Protein AF-F0G9R1-F1 (afdb_monomer_lite)

Secondary structure (DSSP, 8-state):
-TTS-TT--EEEETTTTEEEE--EEPPPGGGTTSPPEE---EEEESTT-EEEEEEEEEE-SS-EEEEEEEEEEEE-SS-TTSEEEEEEES---SS-SHHHHHHHHHHHHHHHS-PPPPPTT-PPPPBTTBSPPPPPHHHHHHTTPPP--S------

Structure (mmCIF, N/CA/C/O backbone):
data_AF-F0G9R1-F1
#
_en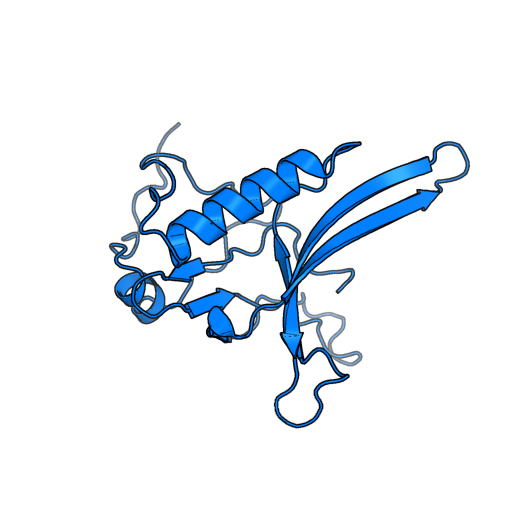try.id   AF-F0G9R1-F1
#
loop_
_atom_site.group_PDB
_atom_site.id
_atom_site.type_symbol
_atom_site.label_atom_id
_atom_site.label_alt_id
_atom_site.label_comp_id
_atom_site.label_asym_id
_atom_site.label_entity_id
_atom_site.label_seq_id
_atom_site.pdbx_PDB_ins_code
_atom_site.Cartn_x
_atom_site.Cartn_y
_atom_site.Cartn_z
_atom_site.occupancy
_atom_site.B_iso_or_equiv
_atom_site.auth_seq_id
_atom_site.auth_comp_id
_atom_site.auth_asym_id
_atom_site.auth_atom_id
_atom_site.pdbx_PDB_model_num
ATOM 1 N N . ALA A 1 1 ? 6.378 -6.261 -9.747 1.00 41.91 1 ALA A N 1
ATOM 2 C CA . ALA A 1 1 ? 6.296 -6.731 -11.147 1.00 41.91 1 ALA A CA 1
ATOM 3 C C . ALA A 1 1 ? 6.551 -5.559 -12.098 1.00 41.91 1 ALA A C 1
ATOM 5 O O . ALA A 1 1 ? 5.924 -4.522 -11.926 1.00 41.91 1 ALA A O 1
ATOM 6 N N . LEU A 1 2 ? 7.467 -5.714 -13.065 1.00 35.41 2 LEU A N 1
ATOM 7 C CA . LEU A 1 2 ? 7.986 -4.660 -13.964 1.00 35.41 2 LEU A CA 1
ATOM 8 C C . LEU A 1 2 ? 6.931 -4.052 -14.926 1.00 35.41 2 LEU A C 1
ATOM 10 O O . LEU A 1 2 ? 7.206 -3.062 -15.592 1.00 35.41 2 LEU A O 1
ATOM 14 N N . PHE A 1 3 ? 5.723 -4.626 -14.974 1.00 37.69 3 PHE A N 1
ATOM 15 C CA . PHE A 1 3 ? 4.629 -4.236 -15.876 1.00 37.69 3 PHE A CA 1
ATOM 16 C C . PHE A 1 3 ? 3.317 -3.896 -15.159 1.00 37.69 3 PHE A C 1
ATOM 18 O O . PHE A 1 3 ? 2.282 -3.780 -15.809 1.00 37.69 3 PHE A O 1
ATOM 25 N N . SER A 1 4 ? 3.332 -3.750 -13.831 1.00 41.47 4 SER A N 1
ATOM 26 C CA . SER A 1 4 ? 2.138 -3.295 -13.116 1.00 41.47 4 SER A CA 1
ATOM 27 C C . SER A 1 4 ? 1.857 -1.829 -13.472 1.00 41.47 4 SER A C 1
ATOM 29 O O . SER A 1 4 ? 2.795 -1.027 -13.416 1.00 41.47 4 SER A O 1
ATOM 31 N N . PRO A 1 5 ? 0.608 -1.451 -13.807 1.00 47.44 5 PRO A N 1
ATOM 32 C CA . PRO A 1 5 ? 0.197 -0.059 -13.900 1.00 47.44 5 PRO A CA 1
ATOM 33 C C . PRO A 1 5 ? 0.683 0.683 -12.656 1.00 47.44 5 PRO A C 1
ATOM 35 O O . PRO A 1 5 ? 0.522 0.187 -11.538 1.00 47.44 5 PRO A O 1
ATOM 38 N N . ARG A 1 6 ? 1.319 1.840 -12.866 1.00 52.53 6 ARG A N 1
ATOM 39 C CA . ARG A 1 6 ? 1.960 2.632 -11.802 1.00 52.53 6 ARG A CA 1
ATOM 40 C C . ARG A 1 6 ? 0.975 3.158 -10.753 1.00 52.53 6 ARG A C 1
ATOM 42 O O . ARG A 1 6 ? 1.406 3.538 -9.674 1.00 52.53 6 ARG A O 1
ATOM 49 N N . ASP A 1 7 ? -0.320 3.099 -11.050 1.00 58.91 7 ASP A N 1
ATOM 50 C CA . ASP A 1 7 ? -1.371 3.786 -10.308 1.00 58.91 7 ASP A CA 1
ATOM 51 C C . ASP A 1 7 ? -2.497 2.823 -9.873 1.00 58.91 7 ASP A C 1
ATOM 53 O O . ASP A 1 7 ? -3.682 3.135 -10.005 1.00 58.91 7 ASP A O 1
ATOM 57 N N . LEU A 1 8 ? -2.162 1.611 -9.412 1.00 69.31 8 LEU A N 1
ATOM 58 C CA . LEU A 1 8 ? -3.180 0.728 -8.831 1.00 69.31 8 LEU A CA 1
ATOM 59 C C . LEU A 1 8 ? -3.558 1.233 -7.435 1.00 69.31 8 LEU A C 1
ATOM 61 O O . LEU A 1 8 ? -2.670 1.448 -6.606 1.00 69.31 8 LEU A O 1
ATOM 65 N N . PRO A 1 9 ? -4.856 1.438 -7.162 1.00 74.12 9 PRO A N 1
ATOM 66 C CA . PRO A 1 9 ? -5.275 1.993 -5.893 1.00 74.12 9 PRO A CA 1
ATOM 67 C C . PRO A 1 9 ? -5.064 0.962 -4.779 1.00 74.12 9 PRO A C 1
ATOM 69 O O . PRO A 1 9 ? -5.241 -0.244 -4.974 1.00 74.12 9 PRO A O 1
ATOM 72 N N . VAL A 1 10 ? -4.699 1.460 -3.601 1.00 80.88 10 VAL A N 1
ATOM 73 C CA . VAL A 1 10 ? -4.599 0.683 -2.364 1.00 80.88 10 VAL A CA 1
ATOM 74 C C . VAL A 1 10 ? -5.565 1.298 -1.373 1.00 80.88 10 VAL A C 1
ATOM 76 O O . VAL A 1 10 ? -5.538 2.508 -1.148 1.00 80.88 10 VAL A O 1
ATOM 79 N N . LEU A 1 11 ? -6.432 0.468 -0.808 1.00 84.00 11 LEU A N 1
ATOM 80 C CA . LEU A 1 11 ? -7.407 0.884 0.180 1.00 84.00 11 LEU A CA 1
ATOM 81 C C . LEU A 1 11 ? -6.952 0.436 1.565 1.00 84.00 11 LEU A C 1
ATOM 83 O O . LEU A 1 11 ? -6.721 -0.751 1.801 1.00 84.00 11 LEU A O 1
ATOM 87 N N . PHE A 1 12 ? -6.879 1.396 2.477 1.00 85.12 12 PHE A N 1
ATOM 88 C CA . PHE A 1 12 ? -6.605 1.169 3.888 1.00 85.12 12 PHE A CA 1
ATOM 89 C C . PHE A 1 12 ? -7.906 1.300 4.666 1.00 85.12 12 PHE A C 1
ATOM 91 O O . PHE A 1 12 ? -8.566 2.335 4.600 1.00 85.12 12 PHE A O 1
ATOM 98 N N . ASN A 1 13 ? -8.280 0.253 5.392 1.00 85.12 13 ASN A N 1
ATOM 99 C CA . ASN A 1 13 ? -9.444 0.258 6.261 1.00 85.12 13 ASN A CA 1
ATOM 100 C C . ASN A 1 13 ? -8.985 0.160 7.716 1.00 85.12 13 ASN A C 1
ATOM 102 O O . ASN A 1 13 ? -8.533 -0.895 8.163 1.00 85.12 13 ASN A O 1
ATOM 106 N N . ARG A 1 14 ? -9.147 1.257 8.461 1.00 83.81 14 ARG A N 1
ATOM 107 C CA . ARG A 1 14 ? -8.800 1.309 9.886 1.00 83.81 14 ARG A CA 1
ATOM 108 C C . ARG A 1 14 ? -9.713 0.465 10.777 1.00 83.81 14 ARG A C 1
ATOM 110 O O . ARG A 1 14 ? -9.243 -0.042 11.786 1.00 83.81 14 ARG A O 1
ATOM 117 N N . LYS A 1 15 ? -10.998 0.297 10.424 1.00 83.50 15 LYS A N 1
ATOM 118 C CA . LYS A 1 15 ? -11.980 -0.407 11.275 1.00 83.50 15 LYS A CA 1
ATOM 119 C C . LYS A 1 15 ? -11.607 -1.873 11.450 1.00 83.50 15 LYS A C 1
ATOM 121 O O . LYS A 1 15 ? -11.579 -2.373 12.566 1.00 83.50 15 LYS A O 1
ATOM 126 N N . ASP A 1 16 ? -11.252 -2.506 10.337 1.00 83.94 16 ASP A N 1
ATOM 127 C CA . ASP A 1 16 ? -10.895 -3.925 10.291 1.00 83.94 16 ASP A CA 1
ATOM 128 C C . ASP A 1 16 ? -9.375 -4.141 10.238 1.00 83.94 16 ASP A C 1
ATOM 130 O O . ASP A 1 16 ? -8.924 -5.259 9.999 1.00 83.94 16 ASP A O 1
ATOM 134 N N . ARG A 1 17 ? -8.585 -3.062 10.376 1.00 86.56 17 ARG A N 1
ATOM 135 C CA . ARG A 1 17 ? -7.122 -3.038 10.192 1.00 86.56 17 ARG A CA 1
ATOM 136 C C . ARG A 1 17 ? -6.688 -3.838 8.958 1.00 86.56 17 ARG A C 1
ATOM 138 O O . ARG A 1 17 ? -5.771 -4.655 9.014 1.00 86.56 17 ARG A O 1
ATOM 145 N N . SER A 1 18 ? -7.365 -3.626 7.831 1.00 87.38 18 SER A N 1
ATOM 146 C CA . SER A 1 18 ? -7.147 -4.393 6.605 1.00 87.38 18 SER A CA 1
ATOM 147 C C . SER A 1 18 ? -6.674 -3.513 5.455 1.00 87.38 18 SER A C 1
ATOM 149 O O . SER A 1 18 ? -7.059 -2.350 5.317 1.00 87.38 18 SER A O 1
ATOM 151 N N . VAL A 1 19 ? -5.817 -4.084 4.613 1.00 86.69 19 VAL A N 1
ATOM 152 C CA . VAL A 1 19 ? -5.311 -3.458 3.394 1.00 86.69 19 VAL A CA 1
ATOM 153 C C . VAL A 1 19 ? -5.838 -4.241 2.209 1.00 86.69 19 VAL A C 1
ATOM 155 O O . VAL A 1 19 ? -5.545 -5.428 2.062 1.00 86.69 19 VAL A O 1
ATOM 158 N N . SER A 1 20 ? -6.621 -3.576 1.366 1.00 84.56 20 SER A N 1
ATOM 159 C CA . SER A 1 20 ? -7.148 -4.151 0.132 1.00 84.56 20 SER A CA 1
ATOM 160 C C . SER A 1 20 ? -6.435 -3.551 -1.068 1.00 84.56 20 SER A C 1
ATOM 162 O O . SER A 1 20 ? -6.356 -2.334 -1.221 1.00 84.56 20 SER A O 1
ATOM 164 N N . PHE A 1 21 ? -5.921 -4.403 -1.942 1.00 83.06 21 PHE A N 1
ATOM 165 C CA . PHE A 1 21 ? -5.210 -3.987 -3.143 1.00 83.06 21 PHE A CA 1
ATOM 166 C C . PHE A 1 21 ? -5.581 -4.880 -4.318 1.00 83.06 21 PHE A C 1
ATOM 168 O O . PHE A 1 21 ? -6.071 -6.001 -4.168 1.00 83.06 21 PHE A O 1
ATOM 175 N N . ILE A 1 22 ? -5.351 -4.359 -5.515 1.00 77.56 22 ILE A N 1
ATOM 176 C CA . ILE A 1 22 ? -5.654 -5.054 -6.757 1.00 77.56 22 ILE A CA 1
ATOM 177 C C . ILE A 1 22 ? -4.317 -5.442 -7.385 1.00 77.56 22 ILE A C 1
ATOM 179 O O . ILE A 1 22 ? -3.596 -4.552 -7.832 1.00 77.56 22 ILE A O 1
ATOM 183 N N . PRO A 1 23 ? -3.927 -6.728 -7.389 1.00 71.25 23 PRO A N 1
ATOM 184 C CA . PRO A 1 23 ? -2.680 -7.144 -8.007 1.00 71.25 23 PRO A CA 1
ATOM 185 C C . PRO A 1 23 ? -2.800 -7.035 -9.528 1.00 71.25 23 PRO A C 1
ATOM 187 O O . PRO A 1 23 ? -3.848 -7.326 -10.107 1.00 71.25 23 PRO A O 1
ATOM 190 N N . TYR A 1 24 ? -1.715 -6.661 -10.197 1.00 66.19 24 TYR A N 1
ATOM 191 C CA . TYR A 1 24 ? -1.659 -6.776 -11.649 1.00 66.19 24 TYR A CA 1
ATOM 192 C C . TYR A 1 24 ? -1.409 -8.228 -12.047 1.00 66.19 24 TYR A C 1
ATOM 194 O O . TYR A 1 24 ? -0.403 -8.818 -11.648 1.00 66.19 24 TYR A O 1
ATOM 202 N N . VAL A 1 25 ? -2.304 -8.793 -12.853 1.00 64.94 25 VAL A N 1
ATOM 203 C CA . VAL A 1 25 ? -2.133 -10.140 -13.393 1.00 64.94 25 VAL A CA 1
ATOM 204 C C . VAL A 1 25 ? -1.514 -10.008 -14.774 1.00 64.94 25 VAL A C 1
ATOM 206 O O . VAL A 1 25 ? -2.149 -9.546 -15.725 1.00 64.94 25 VAL A O 1
ATOM 209 N N . THR A 1 26 ? -0.247 -10.407 -14.881 1.00 56.78 26 THR A N 1
ATOM 210 C CA . THR A 1 26 ? 0.393 -10.569 -16.184 1.00 56.78 26 THR A CA 1
ATOM 211 C C . THR A 1 26 ? -0.282 -11.723 -16.921 1.00 56.78 26 THR A C 1
ATOM 213 O O . THR A 1 26 ? -0.488 -12.780 -16.313 1.00 56.78 26 THR A O 1
ATOM 216 N N . PRO A 1 27 ? -0.614 -11.558 -18.209 1.00 54.00 27 PRO A N 1
ATOM 217 C CA . PRO A 1 27 ? -1.180 -12.640 -18.995 1.00 54.00 27 PRO A CA 1
ATOM 218 C C . PRO A 1 27 ? -0.176 -13.797 -19.066 1.00 54.00 27 PRO A C 1
ATOM 220 O O . PRO A 1 27 ? 1.038 -13.591 -18.971 1.00 54.00 27 PRO A O 1
ATOM 223 N N . SER A 1 28 ? -0.676 -15.026 -19.203 1.00 60.25 28 SER A N 1
ATOM 224 C CA . SER A 1 28 ? 0.206 -16.184 -19.350 1.00 60.25 28 SER A CA 1
ATOM 225 C C . SER A 1 28 ? 1.029 -16.064 -20.636 1.00 60.25 28 SER A C 1
ATOM 227 O O . SER A 1 28 ? 0.614 -15.411 -21.594 1.00 60.25 28 SER A O 1
ATOM 229 N N . PHE A 1 29 ? 2.176 -16.745 -20.683 1.00 59.16 29 PHE A N 1
ATOM 230 C CA . PHE A 1 29 ? 3.020 -16.834 -21.880 1.00 59.16 29 PHE A CA 1
ATOM 231 C C . PHE A 1 29 ? 2.236 -17.257 -23.142 1.00 59.16 29 PHE A C 1
ATOM 233 O O . PHE A 1 29 ? 2.558 -16.813 -24.237 1.00 59.16 29 PHE A O 1
ATOM 240 N N . TRP A 1 30 ? 1.161 -18.037 -22.989 1.00 61.34 30 TRP A N 1
ATOM 241 C CA . TRP A 1 30 ? 0.292 -18.484 -24.085 1.00 61.34 30 TRP A CA 1
ATOM 242 C C . TRP A 1 30 ? -0.853 -17.525 -24.424 1.00 61.34 30 TRP A C 1
ATOM 244 O O . TRP A 1 30 ? -1.587 -17.788 -25.364 1.00 61.34 30 TRP A O 1
ATOM 254 N N . ARG A 1 31 ? -1.047 -16.442 -23.668 1.00 63.31 31 ARG A N 1
ATOM 255 C CA . ARG A 1 31 ? -2.076 -15.413 -23.909 1.00 63.31 31 ARG A CA 1
ATOM 256 C C . ARG A 1 31 ? -1.447 -14.023 -23.963 1.00 63.31 31 ARG A C 1
ATOM 258 O O . ARG A 1 31 ? -2.061 -13.047 -23.552 1.00 63.31 31 ARG A O 1
ATOM 265 N N . PHE A 1 32 ? -0.219 -13.915 -24.473 1.00 59.22 32 PHE A N 1
ATOM 266 C CA . PHE A 1 32 ? 0.526 -12.650 -24.539 1.00 59.22 32 PHE A CA 1
ATOM 267 C C . PHE A 1 32 ? -0.176 -11.553 -25.367 1.00 59.22 32 PHE A C 1
ATOM 269 O O . PHE A 1 32 ? 0.169 -10.380 -25.244 1.00 59.22 32 PHE A O 1
ATOM 276 N N . TRP A 1 33 ? -1.151 -11.924 -26.206 1.00 55.88 33 TRP A N 1
ATOM 277 C CA . TRP A 1 33 ? -2.015 -11.010 -26.963 1.00 55.88 33 TRP A CA 1
ATOM 278 C C . TRP A 1 33 ? -3.159 -10.406 -26.138 1.00 55.88 33 TRP A C 1
ATOM 280 O O . TRP A 1 33 ? -3.796 -9.450 -26.579 1.00 55.88 33 TRP A O 1
ATOM 290 N N . GLU A 1 34 ? -3.439 -10.927 -24.945 1.00 55.34 34 GLU A N 1
ATOM 291 C CA . GLU A 1 34 ? -4.397 -10.319 -24.033 1.00 55.34 34 GLU A CA 1
ATOM 292 C C . GLU A 1 34 ? -3.712 -9.252 -23.191 1.00 55.34 34 GLU A C 1
ATOM 294 O O . GLU A 1 34 ? -2.657 -9.476 -22.598 1.00 55.34 34 GLU A O 1
ATOM 299 N N . LYS A 1 35 ? -4.324 -8.067 -23.115 1.00 52.12 35 LYS A N 1
ATOM 300 C CA . LYS A 1 35 ? -3.853 -7.030 -22.198 1.00 52.12 35 LYS A CA 1
ATOM 301 C C . LYS A 1 35 ? -3.939 -7.576 -20.773 1.00 52.12 35 LYS A C 1
ATOM 303 O O . LYS A 1 35 ? -5.020 -7.952 -20.325 1.00 52.12 35 LYS A O 1
ATOM 308 N N . GLY A 1 36 ? -2.803 -7.595 -20.074 1.00 54.22 36 GLY A N 1
ATOM 309 C CA . GLY A 1 36 ? -2.774 -7.854 -18.638 1.00 54.22 36 GLY A CA 1
ATOM 310 C C . GLY A 1 36 ? -3.748 -6.934 -17.913 1.00 54.22 36 GLY A C 1
ATOM 311 O O . GLY A 1 36 ? -3.910 -5.765 -18.274 1.00 54.22 36 GLY A O 1
ATOM 312 N N . GLY A 1 37 ? -4.450 -7.500 -16.940 1.00 58.31 37 GLY A N 1
ATOM 313 C CA . GLY A 1 37 ? -5.587 -6.864 -16.294 1.00 58.31 37 GLY A CA 1
ATOM 314 C C . GLY A 1 37 ? -5.380 -6.663 -14.801 1.00 58.31 37 GLY A C 1
ATOM 315 O O . GLY A 1 37 ? -4.503 -7.259 -14.171 1.00 58.31 37 GLY A O 1
ATOM 316 N N . ALA A 1 38 ? -6.245 -5.828 -14.231 1.00 60.91 38 ALA A N 1
ATOM 317 C CA . ALA A 1 38 ? -6.498 -5.806 -12.800 1.00 60.91 38 ALA A CA 1
ATOM 318 C C . ALA A 1 38 ? -6.996 -7.194 -12.355 1.00 60.91 38 ALA A C 1
ATOM 320 O O . ALA A 1 38 ? -7.984 -7.699 -12.887 1.00 60.91 38 ALA A O 1
ATOM 321 N N . GLY A 1 39 ? -6.280 -7.831 -11.430 1.00 64.06 39 GLY A N 1
ATOM 322 C CA . GLY A 1 39 ? -6.652 -9.123 -10.862 1.00 64.06 39 GLY A CA 1
ATOM 323 C C . GLY A 1 39 ? -7.802 -9.036 -9.862 1.00 64.06 39 GLY A C 1
ATOM 324 O O . GLY A 1 39 ? -8.365 -7.972 -9.613 1.00 64.06 39 GLY A O 1
ATOM 325 N N . ALA A 1 40 ? -8.129 -10.174 -9.245 1.00 68.62 40 ALA A N 1
ATOM 326 C CA . ALA A 1 40 ? -9.062 -10.204 -8.122 1.00 68.62 40 ALA A CA 1
ATOM 327 C C . ALA A 1 40 ? -8.500 -9.408 -6.936 1.00 68.62 40 ALA A C 1
ATOM 329 O O . ALA A 1 40 ? -7.312 -9.523 -6.625 1.00 68.62 40 ALA A O 1
ATOM 330 N N . VAL A 1 41 ? -9.356 -8.626 -6.272 1.00 78.06 41 VAL A N 1
ATOM 331 C CA . VAL A 1 41 ? -8.977 -7.865 -5.076 1.00 78.06 41 VAL A CA 1
ATOM 332 C C . VAL A 1 41 ? -8.462 -8.819 -4.007 1.00 78.06 41 VAL A C 1
ATOM 334 O O . VAL A 1 41 ? -9.087 -9.840 -3.722 1.00 78.06 41 VAL A O 1
ATOM 337 N N . ARG A 1 42 ? -7.320 -8.475 -3.419 1.00 81.62 42 ARG A N 1
ATOM 338 C CA . ARG A 1 42 ? -6.727 -9.198 -2.300 1.00 81.62 42 ARG A CA 1
ATOM 339 C C . ARG A 1 42 ? -6.774 -8.318 -1.068 1.00 81.62 42 ARG A C 1
ATOM 341 O O . ARG A 1 42 ? -6.446 -7.136 -1.141 1.00 81.62 42 ARG A O 1
ATOM 348 N N . THR A 1 43 ? -7.162 -8.912 0.052 1.00 84.00 43 THR A N 1
ATOM 349 C CA . THR A 1 43 ? -7.217 -8.243 1.351 1.00 84.00 43 THR A CA 1
ATOM 350 C C . THR A 1 43 ? -6.261 -8.948 2.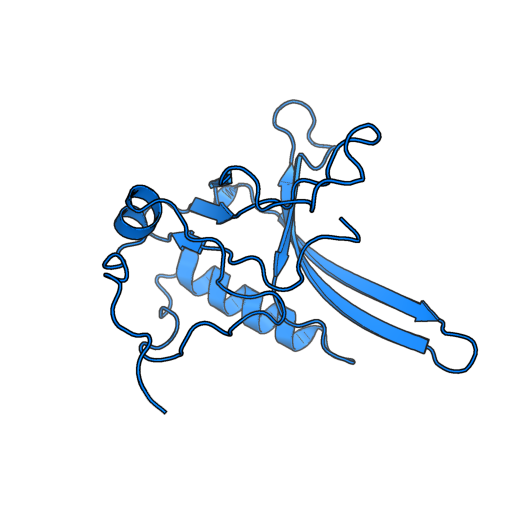301 1.00 84.00 43 THR A C 1
ATOM 352 O O . THR A 1 43 ? -6.275 -10.175 2.404 1.00 84.00 43 THR A O 1
ATOM 355 N N . ARG A 1 44 ? -5.401 -8.177 2.966 1.00 86.38 44 ARG A N 1
ATOM 356 C CA . ARG A 1 44 ? -4.431 -8.662 3.954 1.00 86.38 44 ARG A CA 1
ATOM 357 C C . ARG A 1 44 ? -4.547 -7.861 5.245 1.00 86.38 44 ARG A C 1
ATOM 359 O O . ARG A 1 44 ? -4.962 -6.703 5.217 1.00 86.38 44 ARG A O 1
ATOM 366 N N . ALA A 1 45 ? -4.184 -8.480 6.364 1.00 88.50 45 ALA A N 1
ATOM 367 C CA . ALA A 1 45 ? -4.134 -7.803 7.652 1.00 88.50 45 ALA A CA 1
ATOM 368 C C . ALA A 1 45 ? -3.002 -6.765 7.668 1.00 88.50 45 ALA A C 1
ATOM 370 O O . ALA A 1 45 ? -1.917 -7.004 7.129 1.00 88.50 45 ALA A O 1
ATOM 371 N N . TRP A 1 46 ? -3.258 -5.608 8.275 1.00 88.56 46 TRP A N 1
ATOM 372 C CA . TRP A 1 46 ? -2.249 -4.576 8.509 1.00 88.56 46 TRP A CA 1
ATOM 373 C C . TRP A 1 46 ? -1.176 -5.063 9.478 1.00 88.56 46 TRP A C 1
ATOM 375 O O . TRP A 1 46 ? -0.006 -4.794 9.258 1.00 88.56 46 TRP A O 1
ATOM 385 N N . ASP A 1 47 ? -1.550 -5.831 10.500 1.00 88.00 47 ASP A N 1
ATOM 386 C CA . ASP A 1 47 ? -0.630 -6.236 11.571 1.00 88.00 47 ASP A CA 1
ATOM 387 C C . ASP A 1 47 ? 0.528 -7.130 11.083 1.00 88.00 47 ASP A C 1
ATOM 389 O O . ASP A 1 47 ? 1.601 -7.145 11.684 1.00 88.00 47 ASP A O 1
ATOM 393 N N . ASP A 1 48 ? 0.349 -7.807 9.946 1.00 87.62 48 ASP A N 1
ATOM 394 C CA . ASP A 1 48 ? 1.374 -8.650 9.318 1.00 87.62 48 ASP A CA 1
ATOM 395 C C . ASP A 1 48 ? 2.273 -7.887 8.329 1.00 87.62 48 ASP A C 1
ATOM 397 O O . ASP A 1 48 ? 3.189 -8.467 7.729 1.00 87.62 48 ASP A O 1
ATOM 401 N N . VAL A 1 49 ? 2.003 -6.598 8.100 1.00 88.12 49 VAL A N 1
ATOM 402 C CA . VAL A 1 49 ? 2.707 -5.823 7.082 1.00 88.12 49 VAL A CA 1
ATOM 403 C C . VAL A 1 49 ? 4.134 -5.518 7.522 1.00 88.12 49 VAL A C 1
ATOM 405 O O . VAL A 1 49 ? 4.408 -5.047 8.625 1.00 88.12 49 VAL A O 1
ATOM 408 N N . LYS A 1 50 ? 5.082 -5.730 6.613 1.00 88.62 50 LYS A N 1
ATOM 409 C CA . LYS A 1 50 ? 6.449 -5.227 6.747 1.00 88.62 50 LYS A CA 1
ATOM 410 C C . LYS A 1 50 ? 6.650 -4.115 5.741 1.00 88.62 50 LYS A C 1
ATOM 412 O O . LYS A 1 50 ? 6.526 -4.340 4.542 1.00 88.62 50 LYS A O 1
ATOM 417 N N . VAL A 1 51 ? 6.989 -2.925 6.221 1.00 88.06 51 VAL A N 1
ATOM 418 C CA . VAL A 1 51 ? 7.229 -1.765 5.359 1.00 88.06 51 VAL A CA 1
ATOM 419 C C . VAL A 1 51 ? 8.718 -1.613 5.085 1.00 88.06 51 VAL A C 1
ATOM 421 O O . VAL A 1 51 ? 9.539 -1.685 6.000 1.00 88.06 51 VAL A O 1
ATOM 424 N N . ARG A 1 52 ? 9.082 -1.424 3.815 1.00 85.94 52 ARG A N 1
ATOM 425 C CA . ARG A 1 52 ? 10.464 -1.163 3.392 1.00 85.94 52 ARG A CA 1
ATOM 426 C C . ARG A 1 52 ? 10.510 -0.064 2.346 1.00 85.94 52 ARG A C 1
ATOM 428 O O . ARG A 1 52 ? 9.678 -0.033 1.445 1.00 85.94 52 ARG A O 1
ATOM 435 N N . SER A 1 53 ? 11.521 0.792 2.428 1.00 83.50 53 SER A N 1
ATOM 436 C CA . SER A 1 53 ? 11.919 1.635 1.309 1.00 83.50 53 SER A CA 1
ATOM 437 C C . SER A 1 53 ? 12.922 0.880 0.441 1.00 83.50 53 SER A C 1
ATOM 439 O O . SER A 1 53 ? 13.819 0.192 0.934 1.00 83.50 53 SER A O 1
ATOM 441 N N . TYR A 1 54 ? 12.767 1.000 -0.868 1.00 80.88 54 TYR A N 1
ATOM 442 C CA . TYR A 1 54 ? 13.717 0.467 -1.828 1.00 80.88 54 TYR A CA 1
ATOM 443 C C . TYR A 1 54 ? 14.197 1.580 -2.749 1.00 80.88 54 TYR A C 1
ATOM 445 O O . TYR A 1 54 ? 13.437 2.473 -3.132 1.00 80.88 54 TYR A O 1
ATOM 453 N N . LYS A 1 55 ? 15.475 1.485 -3.121 1.00 80.38 55 LYS A N 1
ATOM 454 C CA . LYS A 1 55 ? 16.118 2.359 -4.095 1.00 80.38 55 LYS A CA 1
ATOM 455 C C . LYS A 1 55 ? 16.371 1.587 -5.381 1.00 80.38 55 LYS A C 1
ATOM 457 O O . LYS A 1 55 ? 17.000 0.532 -5.370 1.00 80.38 55 LYS A O 1
ATOM 462 N N . TRP A 1 56 ? 15.902 2.140 -6.487 1.00 78.00 56 TRP A N 1
ATOM 463 C CA . TRP A 1 56 ? 16.197 1.681 -7.832 1.00 78.00 56 TRP A CA 1
ATOM 464 C C . TRP A 1 56 ? 17.120 2.682 -8.512 1.00 78.00 56 TRP A C 1
ATOM 466 O O . TRP A 1 56 ? 16.750 3.839 -8.700 1.00 78.00 56 TRP A O 1
ATOM 476 N N . THR A 1 57 ? 18.307 2.234 -8.910 1.00 77.31 57 THR A N 1
ATOM 477 C CA . THR A 1 57 ? 19.255 3.054 -9.669 1.00 77.31 57 THR A CA 1
ATOM 478 C C . THR A 1 57 ? 19.269 2.578 -11.117 1.00 77.31 57 THR A C 1
ATOM 480 O O . THR A 1 57 ? 19.734 1.482 -11.419 1.00 77.31 57 THR A O 1
ATOM 483 N N . GLN A 1 58 ? 18.755 3.401 -12.026 1.00 76.12 58 GLN A N 1
ATOM 484 C CA . GLN A 1 58 ? 18.787 3.155 -13.460 1.00 76.12 58 GLN A CA 1
ATOM 485 C C . GLN A 1 58 ? 19.939 3.942 -14.087 1.00 76.12 58 GLN A C 1
ATOM 487 O O . GLN A 1 58 ? 19.911 5.171 -14.126 1.00 76.12 58 GLN A O 1
ATOM 492 N N . LEU A 1 59 ? 20.944 3.243 -14.613 1.00 76.69 59 LEU A N 1
ATOM 493 C CA . LEU A 1 59 ? 21.975 3.860 -15.443 1.00 76.69 59 LEU A CA 1
ATOM 494 C C . LEU A 1 59 ? 21.529 3.840 -16.909 1.00 76.69 59 LEU A C 1
ATOM 496 O O . LEU A 1 59 ? 21.274 2.783 -17.476 1.00 76.69 59 LEU A O 1
ATOM 500 N N . THR A 1 60 ? 21.439 5.017 -17.525 1.00 72.38 60 THR A N 1
ATOM 501 C CA . THR A 1 60 ? 21.048 5.208 -18.937 1.00 72.38 60 THR A CA 1
ATOM 502 C C . THR A 1 60 ? 22.211 5.708 -19.797 1.00 72.38 60 THR A C 1
ATOM 504 O O . THR A 1 60 ? 22.025 6.545 -20.673 1.00 72.38 60 THR A O 1
ATOM 507 N N . GLY A 1 61 ? 23.430 5.227 -19.529 1.00 74.44 61 GLY A N 1
ATOM 508 C CA . GLY A 1 61 ? 24.655 5.567 -20.271 1.00 74.44 61 GLY A CA 1
ATOM 509 C C . GLY A 1 61 ? 25.165 6.998 -20.048 1.00 74.44 61 GLY A C 1
ATOM 510 O O . GLY A 1 61 ? 26.325 7.176 -19.704 1.00 74.44 61 GLY A O 1
ATOM 511 N N . ALA A 1 62 ? 24.300 8.007 -20.178 1.00 74.44 62 ALA A N 1
ATOM 512 C CA . ALA A 1 62 ? 24.607 9.428 -19.983 1.00 74.44 62 ALA A CA 1
ATOM 513 C C . ALA A 1 62 ? 24.141 9.982 -18.624 1.00 74.44 62 ALA A C 1
ATOM 515 O O . ALA A 1 62 ? 24.597 11.037 -18.195 1.00 74.44 62 ALA A O 1
ATOM 516 N N . ALA A 1 63 ? 23.225 9.289 -17.941 1.00 69.12 63 ALA A N 1
ATOM 517 C CA . ALA A 1 63 ? 22.696 9.715 -16.650 1.00 69.12 63 ALA A CA 1
ATOM 518 C C . ALA A 1 63 ? 22.385 8.516 -15.749 1.00 69.12 63 ALA A C 1
ATOM 520 O O . ALA A 1 63 ? 21.849 7.501 -16.209 1.00 69.12 63 ALA A O 1
ATOM 521 N N . ALA A 1 64 ? 22.682 8.666 -14.459 1.00 72.31 64 ALA A N 1
ATOM 522 C CA . ALA A 1 64 ? 22.163 7.809 -13.404 1.00 72.31 64 ALA A CA 1
ATOM 523 C C . ALA A 1 64 ? 20.870 8.428 -12.859 1.00 72.31 64 ALA A C 1
ATOM 525 O O . ALA A 1 64 ? 20.823 9.616 -12.542 1.00 72.31 64 ALA A O 1
ATOM 526 N N . ARG A 1 65 ? 19.810 7.627 -12.781 1.00 71.94 65 ARG A N 1
ATOM 527 C CA . ARG A 1 65 ? 18.522 8.009 -12.204 1.00 71.94 65 ARG A CA 1
ATOM 528 C C . ARG A 1 65 ? 18.282 7.168 -10.971 1.00 71.94 65 ARG A C 1
ATOM 530 O O . ARG A 1 65 ? 18.255 5.946 -11.066 1.00 71.94 65 ARG A O 1
ATOM 537 N N . GLU A 1 66 ? 18.101 7.817 -9.833 1.00 74.56 66 GLU A N 1
ATOM 538 C CA . GLU A 1 66 ? 17.672 7.150 -8.612 1.00 74.56 66 GLU A CA 1
ATOM 539 C C . GLU A 1 66 ? 16.173 7.351 -8.425 1.00 74.56 66 GLU A C 1
ATOM 541 O O . GLU A 1 66 ? 15.635 8.440 -8.618 1.00 74.56 66 GLU A O 1
ATOM 546 N N . SER A 1 67 ? 15.489 6.269 -8.097 1.00 74.88 67 SER A N 1
ATOM 547 C CA . SER A 1 67 ? 14.051 6.217 -7.909 1.00 74.88 67 SER A CA 1
ATOM 548 C C . SER A 1 67 ? 13.764 5.480 -6.618 1.00 74.88 67 SER A C 1
ATOM 550 O O . SER A 1 67 ? 14.270 4.380 -6.403 1.00 74.88 67 SER A O 1
ATOM 552 N N . TYR A 1 68 ? 12.947 6.083 -5.767 1.00 76.69 68 TYR A N 1
ATOM 553 C CA . TYR A 1 68 ? 12.593 5.522 -4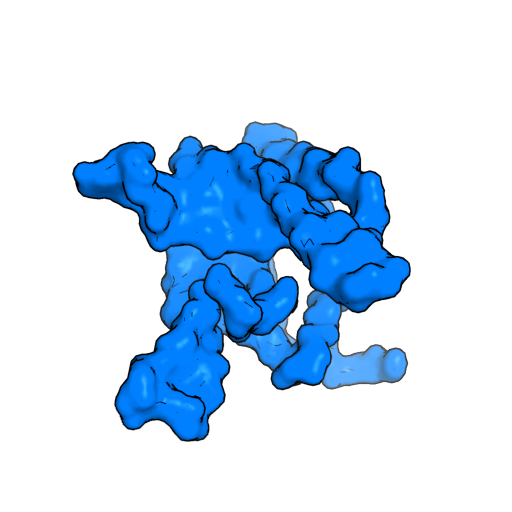.471 1.00 76.69 68 TYR A CA 1
ATOM 554 C C . TYR A 1 68 ? 11.143 5.041 -4.491 1.00 76.69 68 TYR A C 1
ATOM 556 O O . TYR A 1 68 ? 10.283 5.656 -5.126 1.00 76.69 68 TYR A O 1
ATOM 564 N N . PHE A 1 69 ? 10.873 3.926 -3.818 1.00 79.44 69 PHE A N 1
ATOM 565 C CA . PHE A 1 69 ? 9.528 3.377 -3.668 1.00 79.44 69 PHE A CA 1
ATOM 566 C C . PHE A 1 69 ? 9.332 2.813 -2.263 1.00 79.44 69 PHE A C 1
ATOM 568 O O . PHE A 1 69 ? 10.246 2.220 -1.685 1.00 79.44 69 PHE A O 1
ATOM 575 N N . LEU A 1 70 ? 8.133 3.018 -1.716 1.00 84.62 70 LEU A N 1
ATOM 576 C CA . LEU A 1 70 ? 7.708 2.411 -0.463 1.00 84.62 70 LEU A CA 1
ATOM 577 C C . LEU A 1 70 ? 6.987 1.106 -0.794 1.00 84.62 70 LEU A C 1
ATOM 579 O O . LEU A 1 70 ? 6.015 1.109 -1.545 1.00 84.62 70 LEU A O 1
ATOM 583 N N . SER A 1 71 ? 7.453 -0.008 -0.248 1.00 85.50 71 SER A N 1
ATOM 584 C CA . SER A 1 71 ? 6.848 -1.321 -0.449 1.00 85.50 71 SER A CA 1
ATOM 585 C C . SER A 1 71 ? 6.243 -1.829 0.850 1.00 85.50 71 SER A C 1
ATOM 587 O O . SER A 1 71 ? 6.922 -1.908 1.875 1.00 85.50 71 SER A O 1
ATOM 589 N N . LEU A 1 72 ? 4.975 -2.219 0.780 1.00 87.75 72 LEU A N 1
ATOM 590 C CA . LEU A 1 72 ? 4.312 -3.045 1.777 1.00 87.75 72 LEU A CA 1
ATOM 591 C C . LEU A 1 72 ? 4.509 -4.510 1.390 1.00 87.75 72 LEU A C 1
ATOM 593 O O . LEU A 1 72 ? 4.175 -4.908 0.270 1.00 87.75 72 LEU A O 1
ATOM 597 N N . LEU A 1 73 ? 5.083 -5.293 2.298 1.00 88.00 73 LEU A N 1
ATOM 598 C CA . LEU A 1 73 ? 5.380 -6.703 2.089 1.00 88.00 73 LEU A CA 1
ATOM 599 C C . LEU A 1 73 ? 4.603 -7.551 3.088 1.00 88.00 73 LEU A C 1
ATOM 601 O O . LEU A 1 73 ? 4.641 -7.282 4.287 1.00 88.00 73 LEU A O 1
ATOM 605 N N . TRP A 1 74 ? 3.994 -8.624 2.597 1.00 86.69 74 TRP A N 1
ATOM 606 C CA . TRP A 1 74 ? 3.429 -9.678 3.435 1.00 86.69 74 TRP A CA 1
ATOM 607 C C . TRP A 1 74 ? 4.228 -10.964 3.248 1.00 86.69 74 TRP A C 1
ATOM 609 O O . TRP A 1 74 ? 4.580 -11.343 2.124 1.00 86.69 74 TRP A O 1
ATOM 619 N N . GLY A 1 75 ? 4.557 -11.610 4.367 1.00 82.69 75 GLY A N 1
ATOM 620 C CA . GLY A 1 75 ? 5.178 -12.932 4.367 1.00 82.69 75 GLY A CA 1
ATOM 621 C C . GLY A 1 75 ? 4.192 -14.007 3.922 1.00 82.69 75 GLY A C 1
ATOM 622 O O . GLY A 1 75 ? 2.979 -13.809 3.983 1.00 82.69 75 GLY A O 1
ATOM 623 N N . ASP A 1 76 ? 4.720 -15.133 3.459 1.00 79.00 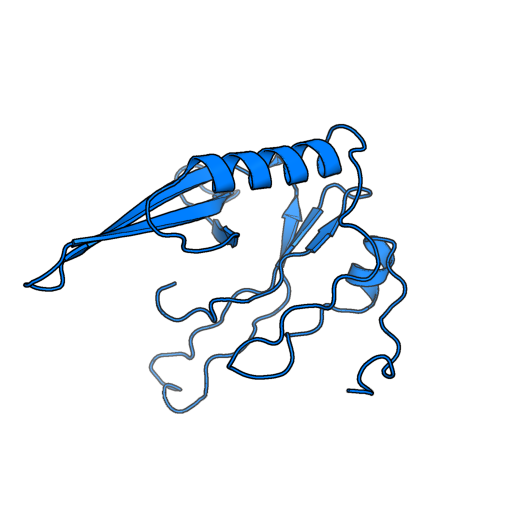76 ASP A N 1
ATOM 624 C CA . ASP A 1 76 ? 3.911 -16.335 3.287 1.00 79.00 76 ASP A CA 1
ATOM 625 C C . ASP A 1 76 ? 3.655 -17.005 4.645 1.00 79.00 76 ASP A C 1
ATOM 627 O O . ASP A 1 76 ? 4.538 -17.013 5.509 1.00 79.00 76 ASP A O 1
ATOM 631 N N . VAL A 1 77 ? 2.457 -17.565 4.827 1.00 75.50 77 VAL A N 1
ATOM 632 C CA . VAL A 1 77 ? 2.057 -18.260 6.063 1.00 75.50 77 VAL A CA 1
ATOM 633 C C . VAL A 1 77 ? 2.885 -19.533 6.234 1.00 75.50 77 VAL A C 1
ATOM 635 O O . VAL A 1 77 ? 3.336 -19.836 7.337 1.00 75.50 77 VAL A O 1
ATOM 638 N N . ASP A 1 78 ? 3.152 -20.229 5.127 1.00 78.75 78 ASP A N 1
ATOM 639 C CA . ASP A 1 78 ? 3.867 -21.506 5.130 1.00 78.75 78 ASP A CA 1
ATOM 640 C C . ASP A 1 78 ? 5.394 -21.334 5.123 1.00 78.75 78 ASP A C 1
ATOM 642 O O . ASP A 1 78 ? 6.136 -22.237 5.517 1.00 78.75 78 ASP A O 1
ATOM 646 N N . ASN A 1 79 ? 5.896 -20.172 4.688 1.00 78.69 79 ASN A N 1
ATOM 647 C CA . ASN A 1 79 ? 7.327 -19.906 4.629 1.00 78.69 79 ASN A CA 1
ATOM 648 C C . ASN A 1 79 ? 7.666 -18.438 4.966 1.00 78.69 79 ASN A C 1
ATOM 650 O O . ASN A 1 79 ? 7.576 -17.549 4.116 1.00 78.69 79 ASN A O 1
ATOM 654 N N . PRO A 1 80 ? 8.198 -18.172 6.173 1.00 69.12 80 PRO A N 1
ATOM 655 C CA . PRO A 1 80 ? 8.502 -16.815 6.625 1.00 69.12 80 PRO A CA 1
ATOM 656 C C . PRO A 1 80 ? 9.678 -16.157 5.883 1.00 69.12 80 PRO A C 1
ATOM 658 O O . PRO A 1 80 ? 9.941 -14.968 6.083 1.00 69.12 80 PRO A O 1
ATOM 661 N N . ARG A 1 81 ? 10.415 -16.903 5.046 1.00 74.69 81 ARG A N 1
ATOM 662 C CA . ARG A 1 81 ? 11.478 -16.359 4.183 1.00 74.69 81 ARG A CA 1
ATOM 663 C C . ARG A 1 81 ? 10.982 -15.965 2.794 1.00 74.69 81 ARG A C 1
ATOM 665 O O . ARG A 1 81 ? 11.707 -15.256 2.097 1.00 74.69 81 ARG A O 1
ATOM 672 N N . SER A 1 82 ? 9.790 -16.396 2.384 1.00 77.56 82 SER A N 1
ATOM 673 C CA . SER A 1 82 ? 9.181 -15.966 1.126 1.00 77.56 82 SER A CA 1
ATOM 674 C C . SER A 1 82 ? 8.215 -14.812 1.346 1.00 77.56 82 SER A C 1
ATOM 676 O O . SER A 1 82 ? 7.501 -14.733 2.344 1.00 77.56 82 SER A O 1
ATOM 678 N N . CYS A 1 83 ? 8.200 -13.898 0.380 1.00 77.25 83 CYS A N 1
ATOM 679 C CA . CYS A 1 83 ? 7.231 -12.820 0.332 1.00 77.25 83 CYS A CA 1
ATOM 680 C C . CYS A 1 83 ? 6.071 -13.240 -0.571 1.00 77.25 83 CYS A C 1
ATOM 682 O O . CYS A 1 83 ? 6.283 -13.499 -1.756 1.00 77.25 83 CYS A O 1
ATOM 684 N N . ALA A 1 84 ? 4.870 -13.321 -0.001 1.00 79.50 84 ALA A N 1
ATOM 685 C CA . ALA A 1 84 ? 3.666 -13.716 -0.722 1.00 79.50 84 ALA A CA 1
ATOM 686 C C . ALA A 1 84 ? 3.102 -12.564 -1.563 1.00 79.50 84 ALA A C 1
ATOM 688 O O . ALA A 1 84 ? 2.645 -12.770 -2.687 1.00 79.50 84 ALA A O 1
ATOM 689 N N . GLU A 1 85 ? 3.139 -11.341 -1.029 1.00 81.44 85 GLU A N 1
ATOM 690 C CA . GLU A 1 85 ? 2.570 -10.155 -1.674 1.00 81.44 85 GLU A CA 1
ATOM 691 C C . GLU A 1 85 ? 3.495 -8.955 -1.492 1.00 81.44 85 GLU A C 1
ATOM 693 O O . GLU A 1 85 ? 3.975 -8.692 -0.388 1.00 81.44 85 GLU A O 1
ATOM 698 N N . ILE A 1 86 ? 3.686 -8.192 -2.570 1.00 81.94 86 ILE A N 1
ATOM 699 C CA . ILE A 1 86 ? 4.408 -6.919 -2.549 1.00 81.94 86 ILE A CA 1
ATOM 700 C C . ILE A 1 86 ? 3.540 -5.872 -3.224 1.00 81.94 86 ILE A C 1
ATOM 702 O O . ILE A 1 86 ? 3.191 -6.008 -4.400 1.00 81.94 86 ILE A O 1
ATOM 706 N N . VAL A 1 87 ? 3.247 -4.804 -2.492 1.00 81.75 87 VAL A N 1
ATOM 707 C CA . VAL A 1 87 ? 2.500 -3.652 -2.992 1.00 81.75 87 VAL A CA 1
ATOM 708 C C . VAL A 1 87 ? 3.377 -2.419 -2.870 1.00 81.75 87 VAL A C 1
ATOM 710 O O . VAL A 1 87 ? 3.860 -2.098 -1.790 1.00 81.75 87 VAL A O 1
ATOM 713 N N . ASN A 1 88 ? 3.586 -1.726 -3.985 1.00 78.62 88 ASN A N 1
ATOM 714 C CA . ASN A 1 88 ? 4.363 -0.492 -4.012 1.00 78.62 88 ASN A CA 1
ATOM 715 C C . ASN A 1 88 ? 3.419 0.705 -3.929 1.00 78.62 88 ASN A C 1
ATOM 717 O O . ASN A 1 88 ? 2.436 0.762 -4.664 1.00 78.62 88 ASN A O 1
ATOM 721 N N . ILE A 1 89 ? 3.730 1.648 -3.047 1.00 77.31 89 ILE A N 1
ATOM 722 C CA . ILE A 1 89 ? 2.914 2.820 -2.746 1.00 77.31 89 ILE A CA 1
ATOM 723 C C . ILE A 1 89 ? 3.793 4.065 -2.812 1.00 77.31 89 ILE A C 1
ATOM 725 O O . ILE A 1 89 ? 4.970 4.049 -2.448 1.00 77.31 89 ILE A O 1
ATOM 729 N N . GLY A 1 90 ? 3.197 5.162 -3.263 1.00 67.44 90 GLY A N 1
ATOM 730 C CA . GLY A 1 90 ? 3.840 6.465 -3.292 1.00 67.44 90 GLY A CA 1
ATOM 731 C C . GLY A 1 90 ? 4.448 6.821 -4.643 1.00 67.44 90 GLY A C 1
ATOM 732 O O . GLY A 1 90 ? 4.423 6.062 -5.612 1.00 67.44 90 GLY A O 1
ATOM 733 N N . TYR A 1 91 ? 4.950 8.049 -4.703 1.00 61.25 91 TYR A N 1
ATOM 734 C CA . TYR A 1 91 ? 5.491 8.641 -5.914 1.00 61.25 91 TYR A CA 1
ATOM 735 C C . TYR A 1 91 ? 6.933 8.188 -6.139 1.00 61.25 91 TYR A C 1
ATOM 737 O O . TYR A 1 91 ? 7.763 8.263 -5.234 1.00 61.25 91 TYR A O 1
ATOM 745 N N . THR A 1 92 ? 7.243 7.782 -7.372 1.00 57.94 92 THR A N 1
ATOM 746 C CA . THR A 1 92 ? 8.618 7.575 -7.838 1.00 57.94 92 THR A CA 1
ATOM 747 C C . THR A 1 92 ? 9.280 8.940 -8.035 1.00 57.94 92 THR A C 1
ATOM 749 O O . THR A 1 92 ? 9.385 9.458 -9.146 1.00 57.94 92 THR A O 1
ATOM 752 N N . GLY A 1 93 ? 9.632 9.570 -6.918 1.00 56.06 93 GLY A N 1
ATOM 753 C CA . GLY A 1 93 ? 10.296 10.860 -6.883 1.00 56.06 93 GLY A CA 1
ATOM 754 C C . GLY A 1 93 ? 11.785 10.747 -7.155 1.00 56.06 93 GLY A C 1
ATOM 755 O O . GLY A 1 93 ? 12.411 9.707 -6.938 1.00 56.06 93 GLY A O 1
ATOM 756 N N . TRP A 1 94 ? 12.340 11.855 -7.627 1.00 56.81 94 TRP A N 1
ATOM 757 C CA . TRP A 1 94 ? 13.770 12.031 -7.773 1.00 56.81 94 TRP A CA 1
ATOM 758 C C . TRP A 1 94 ? 14.317 12.501 -6.419 1.00 56.81 94 TRP A C 1
ATOM 760 O O . TRP A 1 94 ? 13.807 13.468 -5.861 1.00 56.81 94 TRP A O 1
ATOM 770 N N . TRP A 1 95 ? 15.345 11.808 -5.928 1.00 51.94 95 TRP A N 1
ATOM 771 C CA . TRP A 1 95 ? 16.262 12.219 -4.853 1.00 51.94 95 TRP A CA 1
ATOM 772 C C . TRP A 1 95 ? 15.853 12.135 -3.370 1.00 51.94 95 TRP A C 1
ATOM 774 O O . TRP A 1 95 ? 16.775 12.168 -2.561 1.00 51.94 95 TRP A O 1
ATOM 784 N N . GLU A 1 96 ? 14.589 11.944 -2.965 1.00 66.62 96 GLU A N 1
ATOM 785 C CA . GLU A 1 96 ? 14.262 11.930 -1.517 1.00 66.62 96 GLU A CA 1
ATOM 786 C C . GLU A 1 96 ? 13.380 10.760 -1.049 1.00 66.62 96 GLU A C 1
ATOM 788 O O . GLU A 1 96 ? 12.231 10.595 -1.463 1.00 66.62 96 GLU A O 1
ATOM 793 N N . ASP A 1 97 ? 13.910 9.981 -0.103 1.00 72.06 97 ASP A N 1
ATOM 794 C CA . ASP A 1 97 ? 13.212 8.929 0.641 1.00 72.06 97 ASP A CA 1
ATOM 795 C C . ASP A 1 97 ? 12.387 9.480 1.821 1.00 72.06 97 ASP A C 1
ATOM 797 O O . ASP A 1 97 ? 11.400 8.868 2.232 1.00 72.06 97 ASP A O 1
ATOM 801 N N . ALA A 1 98 ? 12.733 10.664 2.333 1.00 80.31 98 ALA A N 1
ATOM 802 C CA . ALA A 1 98 ? 12.049 11.315 3.449 1.00 80.31 98 ALA A CA 1
ATOM 803 C C . ALA A 1 98 ? 10.540 11.482 3.205 1.00 80.31 98 ALA A C 1
ATOM 805 O O . ALA A 1 98 ? 9.727 11.279 4.110 1.00 80.31 98 ALA A O 1
ATOM 806 N N . MET A 1 99 ? 10.134 11.800 1.972 1.00 79.06 99 MET A N 1
ATOM 807 C CA . MET A 1 99 ? 8.718 11.948 1.629 1.00 79.06 99 MET A CA 1
ATOM 808 C C . MET A 1 99 ? 7.962 10.611 1.663 1.00 79.06 99 MET A C 1
ATOM 810 O O . MET A 1 99 ? 6.793 10.584 2.052 1.00 79.06 99 MET A O 1
ATOM 814 N N . LEU A 1 100 ? 8.631 9.497 1.343 1.00 81.25 100 LEU A N 1
ATOM 815 C CA . LEU A 1 100 ? 8.054 8.156 1.479 1.00 81.25 100 LEU A CA 1
ATOM 816 C C . LEU A 1 100 ? 7.827 7.798 2.949 1.00 81.25 100 LEU A C 1
ATOM 818 O O . LEU A 1 100 ? 6.787 7.238 3.288 1.00 81.25 100 LEU A O 1
ATOM 822 N N . TRP A 1 101 ? 8.755 8.170 3.832 1.00 85.12 101 TRP A N 1
ATOM 823 C CA . TRP A 1 101 ? 8.600 7.952 5.271 1.00 85.12 101 TRP A CA 1
ATOM 824 C C . TRP A 1 101 ? 7.519 8.835 5.895 1.00 85.12 101 TRP A C 1
ATOM 826 O O . TRP A 1 101 ? 6.786 8.371 6.763 1.00 85.12 101 TRP A O 1
ATOM 836 N N . ARG A 1 102 ? 7.343 10.073 5.418 1.00 86.31 102 ARG A N 1
ATOM 837 C CA . ARG A 1 102 ? 6.213 10.929 5.826 1.00 86.31 102 ARG A CA 1
ATOM 838 C C . ARG A 1 102 ? 4.869 10.341 5.399 1.00 86.31 102 ARG A C 1
ATOM 840 O O . ARG A 1 102 ? 3.920 10.379 6.177 1.00 86.31 102 ARG A O 1
ATOM 847 N N . LEU A 1 103 ? 4.799 9.780 4.189 1.00 85.56 103 LEU A N 1
ATOM 848 C CA . LEU A 1 103 ? 3.621 9.051 3.718 1.00 85.56 103 LEU A CA 1
ATOM 849 C C . LEU A 1 103 ? 3.349 7.825 4.597 1.00 85.56 103 LEU A C 1
ATOM 851 O O . LEU A 1 103 ? 2.214 7.622 5.019 1.00 85.56 103 LEU A O 1
ATOM 855 N N . TYR A 1 104 ? 4.385 7.045 4.910 1.00 87.62 104 TYR A N 1
ATOM 856 C CA . TYR A 1 104 ? 4.260 5.912 5.822 1.00 87.62 104 TYR A CA 1
ATOM 857 C C . TYR A 1 104 ? 3.749 6.341 7.200 1.00 87.62 104 TYR A C 1
ATOM 859 O O . TYR A 1 104 ? 2.789 5.757 7.682 1.00 87.62 104 TYR A O 1
ATOM 867 N N . GLU A 1 105 ? 4.324 7.380 7.810 1.00 90.25 105 GLU A N 1
ATOM 868 C CA . GLU A 1 105 ? 3.876 7.880 9.114 1.00 90.25 105 GLU A CA 1
ATOM 869 C C . GLU A 1 105 ? 2.420 8.343 9.088 1.00 90.25 105 GLU A C 1
ATOM 871 O O . GLU A 1 105 ? 1.677 8.078 10.027 1.00 90.25 105 GLU A O 1
ATOM 876 N N . HIS A 1 106 ? 1.978 8.989 8.008 1.00 88.94 106 HIS A N 1
ATOM 877 C CA . HIS A 1 106 ? 0.572 9.348 7.859 1.00 88.94 106 HIS A CA 1
ATOM 878 C C . HIS A 1 106 ? -0.334 8.105 7.842 1.00 88.94 106 HIS A C 1
ATOM 880 O O . HIS A 1 106 ? -1.313 8.058 8.585 1.00 88.94 106 HIS A O 1
ATOM 886 N N . ILE A 1 107 ? 0.025 7.079 7.060 1.00 87.81 107 ILE A N 1
ATOM 887 C CA . ILE A 1 107 ? -0.719 5.809 7.000 1.00 87.81 107 ILE A CA 1
ATOM 888 C C . ILE A 1 107 ? -0.702 5.109 8.364 1.00 87.81 107 ILE A C 1
ATOM 890 O O . ILE A 1 107 ? -1.746 4.678 8.844 1.00 87.81 107 ILE A O 1
ATOM 894 N N . ARG A 1 108 ? 0.464 5.022 9.011 1.00 90.88 108 ARG A N 1
ATOM 895 C CA . ARG A 1 108 ? 0.636 4.386 10.320 1.00 90.88 108 ARG A CA 1
ATOM 896 C C . ARG A 1 108 ? -0.236 5.066 11.370 1.00 90.88 108 ARG A C 1
ATOM 898 O O . ARG A 1 108 ? -0.998 4.389 12.046 1.00 90.88 108 ARG A O 1
ATOM 905 N N . ARG A 1 109 ? -0.214 6.400 11.448 1.00 90.81 109 ARG A N 1
ATOM 906 C CA . ARG A 1 109 ? -1.079 7.168 12.359 1.00 90.81 109 ARG A CA 1
ATOM 907 C C . ARG A 1 109 ? -2.558 6.952 12.064 1.00 90.81 109 ARG A C 1
ATOM 909 O O . ARG A 1 109 ? -3.331 6.773 12.995 1.00 90.81 109 ARG A O 1
ATOM 916 N N . TYR A 1 110 ? -2.954 6.930 10.793 1.00 88.69 110 TYR A N 1
ATOM 917 C CA . TYR A 1 110 ? -4.335 6.635 10.403 1.00 88.69 110 TYR A CA 1
ATOM 918 C C . TYR A 1 110 ? -4.785 5.228 10.845 1.00 88.69 110 TYR A C 1
ATOM 920 O O . TYR A 1 110 ? -5.912 5.061 11.312 1.00 88.69 110 TYR A O 1
ATOM 928 N N . MET A 1 111 ? -3.910 4.224 10.722 1.00 88.88 111 MET A N 1
ATOM 929 C CA . MET A 1 111 ? -4.216 2.824 11.044 1.00 88.88 111 MET A CA 1
ATOM 930 C C . MET A 1 111 ? -4.097 2.486 12.538 1.00 88.88 111 MET A C 1
ATOM 932 O O . MET A 1 111 ? -4.809 1.606 13.022 1.00 88.88 111 MET A O 1
ATOM 936 N N . GLU A 1 112 ? -3.193 3.142 13.268 1.00 91.00 112 GLU A N 1
ATOM 937 C CA . GLU A 1 112 ? -2.823 2.775 14.644 1.00 91.00 112 GLU A CA 1
ATOM 938 C C . GLU A 1 112 ? -3.219 3.812 15.696 1.00 91.00 112 GLU A C 1
ATOM 940 O O . GLU A 1 112 ? -3.503 3.432 16.828 1.00 91.00 112 GLU A O 1
ATOM 945 N N . GLU A 1 113 ? -3.251 5.099 15.348 1.00 89.50 113 GLU A N 1
ATOM 946 C CA . GLU A 1 113 ? -3.365 6.211 16.308 1.00 89.50 113 GLU A CA 1
ATOM 947 C C . GLU A 1 113 ? -4.632 7.058 16.098 1.00 89.50 113 GLU A C 1
ATOM 949 O O . GLU A 1 113 ? -4.697 8.192 16.563 1.00 89.50 113 GLU A O 1
ATOM 954 N N . ASP A 1 114 ? -5.625 6.536 15.370 1.00 85.25 114 ASP A N 1
ATOM 955 C CA . ASP A 1 114 ? -6.840 7.272 14.973 1.00 85.25 114 ASP A CA 1
ATOM 956 C C . ASP A 1 114 ? -6.526 8.621 14.289 1.00 85.25 114 ASP A C 1
ATOM 958 O O . ASP A 1 114 ? -7.221 9.627 14.440 1.00 85.25 114 ASP A O 1
ATOM 962 N N . GLY A 1 115 ? -5.426 8.642 13.529 1.00 83.19 115 GLY A N 1
ATOM 963 C CA . GLY A 1 115 ? -4.969 9.804 12.783 1.00 83.19 115 GLY A CA 1
ATOM 964 C C . GLY A 1 115 ? -5.976 10.259 11.719 1.00 83.19 115 GLY A C 1
ATOM 965 O O . GLY A 1 115 ? -6.852 9.494 11.300 1.00 83.19 115 GLY A O 1
ATOM 966 N N . PRO A 1 116 ? -5.851 11.511 11.244 1.00 82.75 116 PRO A N 1
ATOM 967 C CA . PRO A 1 116 ? -6.812 12.080 10.312 1.00 82.75 116 PRO A CA 1
ATOM 968 C C . PRO A 1 116 ? -6.831 11.297 8.987 1.00 82.75 116 PRO A C 1
ATOM 970 O O . PRO A 1 116 ? -5.761 10.954 8.474 1.00 82.75 116 PRO A O 1
ATOM 973 N N . PRO A 1 117 ? -8.020 11.039 8.407 1.00 79.38 117 PRO A N 1
ATOM 974 C CA . PRO A 1 117 ? -8.120 10.531 7.045 1.00 79.38 117 PRO A CA 1
ATOM 975 C C . PRO A 1 117 ? -7.600 11.568 6.039 1.00 79.38 117 PRO A C 1
ATOM 977 O O . PRO A 1 117 ? -7.418 12.746 6.362 1.00 79.38 117 PRO A O 1
ATOM 980 N N . ILE A 1 118 ? -7.399 11.129 4.796 1.00 73.50 118 ILE A N 1
ATOM 98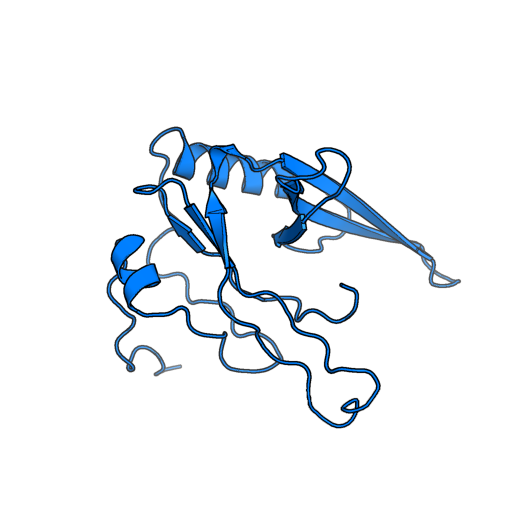1 C CA . ILE A 1 118 ? -7.077 12.028 3.681 1.00 73.50 118 ILE A CA 1
ATOM 982 C C . ILE A 1 118 ? -8.183 13.099 3.570 1.00 73.50 118 ILE A C 1
ATOM 984 O O . ILE A 1 118 ? -9.364 12.744 3.662 1.00 73.50 118 ILE A O 1
ATOM 988 N N . PRO A 1 119 ? -7.836 14.390 3.388 1.00 67.25 119 PRO A N 1
ATOM 989 C CA . PRO A 1 119 ? -8.813 15.467 3.276 1.00 67.25 119 PRO A CA 1
ATOM 990 C C . PRO A 1 119 ? -9.884 15.180 2.219 1.00 67.25 119 PRO A C 1
ATOM 992 O O . PRO A 1 119 ? -9.588 14.788 1.089 1.00 67.25 119 PRO A O 1
ATOM 995 N N . HIS A 1 120 ? -11.146 15.402 2.583 1.00 60.25 120 HIS A N 1
ATOM 996 C CA . HIS A 1 120 ? -12.265 15.267 1.656 1.00 60.25 120 HIS A CA 1
ATOM 997 C C . HIS A 1 120 ? -12.155 16.300 0.521 1.00 60.25 120 HIS A C 1
ATOM 999 O O . HIS A 1 120 ? -11.858 17.467 0.768 1.00 60.25 120 HIS A O 1
ATOM 1005 N N . GLY A 1 121 ? -12.421 15.875 -0.719 1.00 55.91 121 GLY A N 1
ATOM 1006 C CA . GLY A 1 121 ? -12.440 16.750 -1.900 1.00 55.91 121 GLY A CA 1
ATOM 1007 C C . GLY A 1 121 ? -11.235 16.620 -2.836 1.00 55.91 121 GLY A C 1
ATOM 1008 O O . GLY A 1 121 ? -11.283 17.151 -3.944 1.00 55.91 121 GLY A O 1
ATOM 1009 N N . GLU A 1 122 ? -10.187 15.877 -2.465 1.00 59.44 122 GLU A N 1
ATOM 1010 C CA . GLU A 1 122 ? -9.156 15.489 -3.433 1.00 59.44 122 GLU A CA 1
ATOM 1011 C C . GLU A 1 122 ? -9.702 14.421 -4.391 1.00 59.44 122 GLU A C 1
ATOM 1013 O O . GLU A 1 122 ? -10.020 13.294 -4.006 1.00 59.44 122 GLU A O 1
ATOM 1018 N N . GLY A 1 123 ? -9.827 14.783 -5.668 1.00 58.53 123 GLY A N 1
ATOM 1019 C CA . GLY A 1 123 ? -10.217 13.848 -6.715 1.00 58.53 123 GLY A CA 1
ATOM 1020 C C . GLY A 1 123 ? -9.149 12.775 -6.926 1.00 58.53 123 GLY A C 1
ATOM 1021 O O . GLY A 1 123 ? -7.955 13.071 -7.000 1.00 58.53 123 GLY A O 1
ATOM 1022 N N . LEU A 1 124 ? -9.579 11.520 -7.085 1.00 61.28 124 LEU A N 1
ATOM 1023 C CA . LEU A 1 124 ? -8.681 10.434 -7.468 1.00 61.28 124 LEU A CA 1
ATOM 1024 C C . LEU A 1 124 ? -7.956 10.796 -8.770 1.00 61.28 124 LEU A C 1
ATOM 1026 O O . LEU A 1 124 ? -8.590 11.106 -9.785 1.00 61.28 124 LEU A O 1
ATOM 1030 N N . ARG A 1 125 ? -6.619 10.724 -8.756 1.00 58.34 125 ARG A N 1
ATOM 1031 C CA . ARG A 1 125 ? -5.816 10.928 -9.965 1.00 58.34 125 ARG A CA 1
ATOM 1032 C C . ARG A 1 125 ? -6.278 9.958 -11.052 1.00 58.34 125 ARG A C 1
ATOM 1034 O O . ARG A 1 125 ? -6.324 8.746 -10.851 1.00 58.34 125 ARG A O 1
ATOM 1041 N N . ARG A 1 126 ? -6.597 10.499 -12.230 1.00 53.75 126 ARG A N 1
ATOM 1042 C CA . ARG A 1 126 ? -6.830 9.689 -13.427 1.00 53.75 126 ARG A CA 1
ATOM 1043 C C . ARG A 1 126 ? -5.490 9.109 -13.868 1.00 53.75 126 ARG A C 1
ATOM 1045 O O . ARG A 1 126 ? -4.563 9.858 -14.162 1.00 53.75 126 ARG A O 1
ATOM 1052 N N . THR A 1 127 ? -5.393 7.786 -13.903 1.00 52.81 127 THR A N 1
ATOM 1053 C CA . THR A 1 127 ? -4.216 7.104 -14.455 1.00 52.81 127 THR A CA 1
ATOM 1054 C C . THR A 1 127 ? -4.144 7.384 -15.955 1.00 52.81 127 THR A C 1
ATOM 1056 O O . THR A 1 127 ? -5.185 7.486 -16.614 1.00 52.81 127 THR A O 1
ATOM 1059 N N . GLY A 1 128 ? -2.940 7.455 -16.529 1.00 44.12 128 GLY A N 1
ATOM 1060 C CA . GLY A 1 128 ? -2.753 7.649 -17.979 1.00 44.12 128 GLY A CA 1
ATOM 1061 C C . GLY A 1 128 ? -3.379 6.550 -18.859 1.00 44.12 128 GLY A C 1
ATOM 1062 O O . GLY A 1 128 ? -3.412 6.679 -20.078 1.00 44.12 128 GLY A O 1
ATOM 1063 N N . THR A 1 129 ? -3.893 5.479 -18.247 1.00 46.94 129 THR A N 1
ATOM 1064 C CA . THR A 1 129 ? -4.493 4.293 -18.875 1.00 46.94 129 THR A CA 1
ATOM 1065 C C . THR A 1 129 ? -6.022 4.208 -18.761 1.00 46.94 129 THR A C 1
ATOM 1067 O O . THR A 1 129 ? -6.602 3.250 -19.268 1.00 46.94 129 THR A O 1
ATOM 1070 N N . GLY A 1 130 ? -6.697 5.189 -18.145 1.00 53.00 130 GLY A N 1
ATOM 1071 C CA . GLY A 1 130 ? -8.164 5.237 -18.044 1.00 53.00 130 GLY A CA 1
ATOM 1072 C C . GLY A 1 130 ? -8.713 5.145 -16.613 1.00 53.00 130 GLY A C 1
ATOM 1073 O O . GLY A 1 130 ? -8.066 5.583 -15.658 1.00 53.00 130 GLY A O 1
ATOM 1074 N N . LYS A 1 131 ? -9.946 4.623 -16.480 1.00 56.12 131 LYS A N 1
ATOM 1075 C CA . LYS A 1 131 ? -10.697 4.506 -15.212 1.00 56.12 131 LYS A CA 1
ATOM 1076 C C . LYS A 1 131 ? -9.934 3.602 -14.232 1.00 56.12 131 LYS A C 1
ATOM 1078 O O . LYS A 1 131 ? -9.525 2.507 -14.611 1.00 56.12 131 LYS A O 1
ATOM 1083 N N . LEU A 1 132 ? -9.758 4.053 -12.988 1.00 61.56 132 LEU A N 1
ATOM 1084 C CA . LEU A 1 132 ? -9.185 3.226 -11.922 1.00 61.56 132 LEU A CA 1
ATOM 1085 C C . LEU A 1 132 ? -10.022 1.948 -11.753 1.00 61.56 132 LEU A C 1
ATOM 1087 O O . LEU A 1 132 ? -11.254 2.028 -11.821 1.00 61.56 132 LEU A O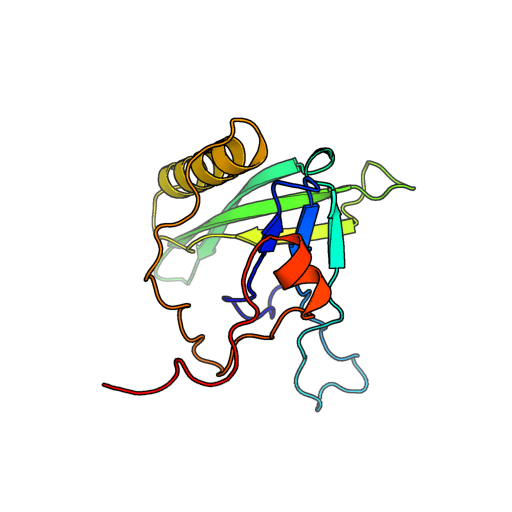 1
ATOM 1091 N N . PRO A 1 133 ? -9.392 0.781 -11.532 1.00 64.50 133 PRO A N 1
ATOM 1092 C CA . PRO A 1 133 ? -10.137 -0.420 -11.195 1.00 64.50 133 PRO A CA 1
ATOM 1093 C C . PRO A 1 133 ? -10.910 -0.173 -9.893 1.00 64.50 133 PRO A C 1
ATOM 1095 O O . PRO A 1 133 ? -10.340 0.250 -8.888 1.00 64.50 133 PRO A O 1
ATOM 1098 N N . ALA A 1 134 ? -12.226 -0.375 -9.944 1.00 66.56 134 ALA A N 1
ATOM 1099 C CA . ALA A 1 134 ? -13.104 -0.139 -8.808 1.00 66.56 134 ALA A CA 1
ATOM 1100 C C . ALA A 1 134 ? -13.013 -1.305 -7.819 1.00 66.56 134 ALA A C 1
ATOM 1102 O O . ALA A 1 134 ? -13.054 -2.472 -8.213 1.00 66.56 134 ALA A O 1
ATOM 1103 N N . PHE A 1 135 ? -12.927 -0.986 -6.529 1.00 68.62 135 PHE A N 1
ATOM 1104 C CA . PHE A 1 135 ? -13.080 -1.990 -5.484 1.00 68.62 135 PHE A CA 1
ATOM 1105 C C . PHE A 1 135 ? -14.542 -2.466 -5.405 1.00 68.62 135 PHE A C 1
ATOM 1107 O O . PHE A 1 135 ? -15.458 -1.683 -5.667 1.00 68.62 135 PHE A O 1
ATOM 1114 N N . PRO A 1 136 ? -14.786 -3.730 -5.016 1.00 75.56 136 PRO A N 1
ATOM 1115 C CA . PRO A 1 136 ? -16.118 -4.220 -4.683 1.00 75.56 136 PRO A CA 1
ATOM 1116 C C . PRO A 1 136 ? -16.812 -3.316 -3.657 1.00 75.56 136 PRO A C 1
ATOM 1118 O O . PRO A 1 136 ? -16.195 -2.907 -2.673 1.00 75.56 136 PRO A O 1
ATOM 1121 N N . ALA A 1 137 ? -18.111 -3.063 -3.842 1.00 72.38 137 ALA A N 1
ATOM 1122 C CA . ALA A 1 137 ? -18.889 -2.174 -2.973 1.00 72.38 137 ALA A CA 1
ATOM 1123 C C . ALA A 1 137 ? -18.847 -2.588 -1.489 1.00 72.38 137 ALA A C 1
ATOM 1125 O O . ALA A 1 137 ? -18.792 -1.728 -0.617 1.00 72.38 137 ALA A O 1
ATOM 1126 N N . ALA A 1 138 ? -18.780 -3.893 -1.201 1.00 72.56 138 ALA A N 1
ATOM 1127 C CA . ALA A 1 138 ? -18.646 -4.411 0.162 1.00 72.56 138 ALA A CA 1
ATOM 1128 C C . ALA A 1 138 ? -17.361 -3.929 0.862 1.00 72.56 138 ALA A C 1
ATOM 1130 O O . ALA A 1 138 ? -17.389 -3.597 2.042 1.00 72.56 138 ALA A O 1
ATOM 1131 N N . ILE A 1 139 ? -16.249 -3.841 0.125 1.00 72.44 139 ILE A N 1
ATOM 1132 C CA . ILE A 1 139 ? -14.956 -3.390 0.654 1.00 72.44 139 ILE A CA 1
ATOM 1133 C C . ILE A 1 139 ? -14.976 -1.872 0.894 1.00 72.44 139 ILE A C 1
ATOM 1135 O O . ILE A 1 139 ? -14.464 -1.398 1.905 1.00 72.44 139 ILE A O 1
ATOM 1139 N N . ILE A 1 140 ? -15.615 -1.113 -0.002 1.00 74.56 140 ILE A N 1
ATOM 1140 C CA . ILE A 1 140 ? -15.781 0.343 0.144 1.00 74.56 140 ILE A CA 1
ATOM 1141 C C . ILE A 1 140 ? -16.669 0.666 1.354 1.00 74.56 140 ILE A C 1
ATOM 1143 O O . ILE A 1 140 ? -16.308 1.506 2.179 1.00 74.56 140 ILE A O 1
ATOM 1147 N N . ALA A 1 141 ? -17.787 -0.049 1.496 1.00 71.81 141 ALA A N 1
ATOM 1148 C CA . ALA A 1 141 ? -18.697 0.099 2.627 1.00 71.81 141 ALA A CA 1
ATOM 1149 C C . ALA A 1 141 ? -18.017 -0.263 3.960 1.00 71.81 141 ALA A C 1
ATOM 1151 O O . ALA A 1 141 ? -18.163 0.468 4.942 1.00 71.81 141 ALA A O 1
ATOM 1152 N N . ALA A 1 142 ? -17.219 -1.339 3.990 1.00 70.88 142 ALA A N 1
ATOM 1153 C CA . ALA A 1 142 ? -16.440 -1.730 5.169 1.00 70.88 142 ALA A CA 1
ATOM 1154 C C . ALA A 1 142 ? -15.438 -0.640 5.588 1.00 70.88 142 ALA A C 1
ATOM 1156 O O . ALA A 1 142 ? -15.330 -0.317 6.771 1.00 70.88 142 ALA A O 1
ATOM 1157 N N . ALA A 1 143 ? -14.791 0.016 4.618 1.00 67.38 143 ALA A N 1
ATOM 1158 C CA . ALA A 1 143 ? -13.890 1.144 4.862 1.00 67.38 143 ALA A CA 1
ATOM 1159 C C . ALA A 1 143 ? -14.605 2.431 5.327 1.00 67.38 143 ALA A C 1
ATOM 1161 O O . ALA A 1 143 ? -13.948 3.419 5.652 1.00 67.38 143 ALA A O 1
ATOM 1162 N N . GLY A 1 144 ? -15.940 2.427 5.410 1.00 63.56 144 GLY A N 1
ATOM 1163 C CA . GLY A 1 144 ? -16.737 3.569 5.856 1.00 63.56 144 GLY A CA 1
ATOM 1164 C C . GLY A 1 144 ? -16.964 4.633 4.784 1.00 63.56 144 GLY A C 1
ATOM 1165 O O . GLY A 1 144 ? -17.363 5.740 5.131 1.00 63.56 144 GLY A O 1
ATOM 1166 N N . GLY A 1 145 ? -16.713 4.314 3.512 1.00 58.97 145 GLY A N 1
ATOM 1167 C CA . GLY A 1 145 ? -17.053 5.185 2.392 1.00 58.97 145 GLY A CA 1
ATOM 1168 C C . GLY A 1 145 ? -18.477 4.935 1.901 1.00 58.97 145 GLY A C 1
ATOM 1169 O O . GLY A 1 145 ? -18.919 3.789 1.800 1.00 58.97 145 GLY A O 1
ATOM 1170 N N . GLU A 1 146 ? -19.180 6.002 1.528 1.00 52.25 146 GLU A N 1
ATOM 1171 C CA . GLU A 1 146 ? -20.286 5.873 0.582 1.00 52.25 146 GLU A CA 1
ATOM 1172 C C . GLU A 1 146 ? -19.715 5.326 -0.734 1.00 52.25 146 GLU A C 1
ATOM 1174 O O . GLU A 1 146 ? -18.644 5.737 -1.188 1.00 52.25 146 GLU A O 1
ATOM 1179 N N . THR A 1 147 ? -20.397 4.351 -1.339 1.00 43.94 147 THR A N 1
ATOM 1180 C CA . THR A 1 147 ? -20.029 3.907 -2.690 1.00 43.94 147 THR A CA 1
ATOM 1181 C C . THR A 1 147 ? -20.123 5.137 -3.588 1.00 43.94 147 THR A C 1
ATOM 1183 O O . THR A 1 147 ? -21.178 5.765 -3.559 1.00 43.94 147 THR A O 1
ATOM 1186 N N . PRO A 1 148 ? -19.094 5.521 -4.368 1.00 43.94 148 PRO A N 1
ATOM 1187 C CA . PRO A 1 148 ? -19.242 6.631 -5.294 1.00 43.94 148 PRO A CA 1
ATOM 1188 C C . PRO A 1 148 ? -20.287 6.223 -6.334 1.00 43.94 148 PRO A C 1
ATOM 1190 O O . PRO A 1 148 ? -20.012 5.476 -7.277 1.00 43.94 148 PRO A O 1
ATOM 1193 N N . THR A 1 149 ? -21.521 6.658 -6.110 1.00 34.59 149 THR A N 1
ATOM 1194 C CA . THR A 1 149 ? -22.679 6.433 -6.962 1.00 34.59 149 THR A CA 1
ATOM 1195 C C . THR A 1 149 ? -22.454 7.242 -8.225 1.00 34.59 149 THR A C 1
ATOM 1197 O O . THR A 1 149 ? -22.784 8.412 -8.253 1.00 34.59 149 THR A O 1
ATOM 1200 N N . GLY A 1 150 ? -21.794 6.647 -9.223 1.00 39.72 150 GLY A N 1
ATOM 1201 C CA . GLY A 1 150 ? -21.905 6.925 -10.665 1.00 39.72 150 GLY A CA 1
ATOM 1202 C C . GLY A 1 150 ? -21.717 8.344 -11.233 1.00 39.72 150 GLY A C 1
ATOM 1203 O O . GLY A 1 150 ? -21.537 8.452 -12.441 1.00 39.72 150 GLY A O 1
ATOM 1204 N N . GLU A 1 151 ? -21.712 9.414 -10.441 1.00 36.28 151 GLU A N 1
ATOM 1205 C CA . GLU A 1 151 ? -22.141 10.744 -10.889 1.00 36.28 151 GLU A CA 1
ATOM 1206 C C . GLU A 1 151 ? -21.363 11.887 -10.207 1.00 36.28 151 GLU A C 1
ATOM 1208 O O . GLU A 1 151 ? -21.881 12.964 -9.951 1.00 36.28 151 GLU A O 1
ATOM 1213 N N . GLN A 1 152 ? -20.071 11.682 -9.934 1.00 36.78 152 GLN A N 1
ATOM 1214 C CA . GLN A 1 152 ? -19.130 12.790 -9.683 1.00 36.78 152 GLN A CA 1
ATOM 1215 C C . GLN A 1 152 ? -18.014 12.818 -10.733 1.00 36.78 152 GLN A C 1
ATOM 1217 O O . GLN A 1 152 ? -16.839 13.041 -10.452 1.00 36.78 152 GLN A O 1
ATOM 1222 N N . VAL A 1 153 ? -18.400 12.561 -11.985 1.00 37.28 153 VAL A N 1
ATOM 1223 C CA . VAL A 1 153 ? -17.560 12.768 -13.168 1.00 37.28 153 VAL A CA 1
ATOM 1224 C C . VAL A 1 153 ? -18.262 13.756 -14.095 1.00 37.28 153 VAL A C 1
ATOM 1226 O O . VAL A 1 153 ? -18.611 13.409 -15.216 1.00 37.28 153 VAL A O 1
ATOM 1229 N N . THR A 1 154 ? -18.461 14.995 -13.650 1.00 32.41 154 THR A N 1
ATOM 1230 C CA . THR A 1 154 ? -18.838 16.095 -14.551 1.00 32.41 154 THR A CA 1
ATOM 1231 C C . THR A 1 154 ? -18.275 17.435 -14.095 1.00 32.41 154 THR A C 1
ATOM 1233 O O . THR A 1 154 ? -18.630 17.917 -13.025 1.00 32.41 154 THR A O 1
ATOM 1236 N N . GLY A 1 155 ? -17.481 18.028 -14.995 1.00 29.73 155 GLY A N 1
ATOM 1237 C CA . GLY A 1 155 ? -17.166 19.459 -15.109 1.00 29.73 155 GLY A CA 1
ATOM 1238 C C . GLY A 1 155 ? -16.033 19.949 -14.205 1.00 29.73 155 GLY A C 1
ATOM 1239 O O . GLY A 1 155 ? -16.066 19.712 -13.008 1.00 29.73 155 GLY A O 1
ATOM 1240 N N . VAL A 1 156 ? -14.998 20.637 -14.686 1.00 29.56 156 VAL A N 1
ATOM 1241 C CA . VAL A 1 156 ? -14.637 21.189 -16.007 1.00 29.56 156 VAL A CA 1
ATOM 1242 C C . VAL A 1 156 ? -13.115 21.108 -16.112 1.00 29.56 156 VAL A C 1
ATOM 1244 O O . VAL A 1 156 ? -12.459 21.303 -15.065 1.00 29.56 156 VAL A O 1
#

pLDDT: mean 70.27, std 15.58, range [29.56, 91.0]

Sequence (156 aa):
ALFSPRDLPVLFNRKDRSVSFIPYVTPSFWRFWEKGGAGAVRTRAWDDVKVRSYKWTQLTGAAARESYFLSLLWGDVDNPRSCAEIVNIGYTGWWEDAMLWRLYEHIRRYMEEDGPPIPHGEGLRRTGTGKLPAFPAAIIAAAGGETPTGEQVTGV

Radius of gyration: 17.19 Å; chains: 1; bounding box: 47×43×43 Å

Foldseek 3Di:
DVPPQPAWDWDQAQVQQKIKTFDFAQDDPVVNVDPTDGHDIDMDHNVQWDKDKDWDWDDPPVDIFIWIWIWTWGADPVDNVDTPDIDTDDDRDTDDPVVVVVVVVQSCCVNPVVHDDDDPPDDRDARPVGDHDDDDPVVCVSSVHDDPPPPPPDDD